Protein AF-A0AAD1VSU6-F1 (afdb_monomer_lite)

Secondary structure (DSSP, 8-state):
---------------HHHHHHHHHHHHHHHHHHHHHHHHHHHTSTTS-HHHHHHHHHHHHH-TTHHHHHHHHHS--TT-TTHHHHHHHHHHHHHHTTTTS-HHHHHHHHHHHHHHHHTT--PPPTTS---HHHHHHHHTT-

Foldseek 3Di:
DDDPPDPDDPPPPDPPVRVVVVVVVVVLVVVLLVVLVVLLVQLAPVHDLVSNLVVLVVLVVDPCSLVSLLSSLADDVPSPRLASSLLSLLCCCAVVVVVDDPSSNVSSVVSNVSSVVNVDDHDPSPDDDDVVSVVVSVVVD

pLDDT: mean 74.89, std 15.35, range [34.88, 93.94]

Structure (mmCIF, N/CA/C/O backbone):
data_AF-A0AAD1VSU6-F1
#
_entry.id   AF-A0AAD1VSU6-F1
#
loop_
_atom_site.group_PDB
_atom_site.id
_atom_site.type_symbol
_atom_site.label_atom_id
_atom_site.label_alt_id
_atom_site.label_comp_id
_atom_site.label_asym_id
_atom_site.label_entity_id
_atom_site.label_seq_id
_atom_site.pdbx_PDB_ins_code
_atom_site.Cartn_x
_atom_site.Cartn_y
_atom_site.Cartn_z
_atom_site.occupancy
_atom_site.B_iso_or_equiv
_atom_site.auth_seq_id
_atom_site.auth_comp_id
_atom_site.auth_asym_id
_atom_site.auth_atom_id
_atom_site.pdbx_PDB_model_num
ATOM 1 N N . MET A 1 1 ? 44.019 -20.562 -53.074 1.00 38.12 1 MET A N 1
ATOM 2 C CA . MET A 1 1 ? 43.833 -20.068 -51.693 1.00 38.12 1 MET A CA 1
ATOM 3 C C . MET A 1 1 ? 42.524 -19.300 -51.657 1.00 38.12 1 MET A C 1
ATOM 5 O O . MET A 1 1 ? 42.404 -18.309 -52.361 1.00 38.12 1 MET A O 1
ATOM 9 N N . GLN A 1 2 ? 41.512 -19.824 -50.965 1.00 35.81 2 GLN A N 1
ATOM 10 C CA . GLN A 1 2 ? 40.202 -19.182 -50.842 1.00 35.81 2 GLN A CA 1
ATOM 11 C C . GLN A 1 2 ? 40.235 -18.257 -49.621 1.00 35.81 2 GLN A C 1
ATOM 13 O O . GLN A 1 2 ? 40.481 -18.720 -48.510 1.00 35.81 2 GLN A O 1
ATOM 18 N N . HIS A 1 3 ? 40.022 -16.958 -49.828 1.00 34.88 3 HIS A N 1
ATOM 19 C CA . HIS A 1 3 ? 39.810 -16.011 -48.737 1.00 34.88 3 HIS A CA 1
ATOM 20 C C . HIS A 1 3 ? 38.392 -16.200 -48.194 1.00 34.88 3 HIS A C 1
ATOM 22 O O . HIS A 1 3 ? 37.411 -15.857 -48.852 1.00 34.88 3 HIS A O 1
ATOM 28 N N . ILE A 1 4 ? 38.289 -16.754 -46.988 1.00 47.75 4 ILE A N 1
ATOM 29 C CA . ILE A 1 4 ? 37.055 -16.738 -46.205 1.00 47.75 4 ILE A CA 1
ATOM 30 C C . ILE A 1 4 ? 36.901 -15.310 -45.682 1.00 47.75 4 ILE A C 1
ATOM 32 O O . ILE A 1 4 ? 37.619 -14.890 -44.778 1.00 47.75 4 ILE A O 1
ATOM 36 N N . ASN A 1 5 ? 36.002 -14.545 -46.296 1.00 41.56 5 ASN A N 1
ATOM 37 C CA . ASN A 1 5 ? 35.629 -13.225 -45.808 1.00 41.56 5 ASN A CA 1
ATOM 38 C C . ASN A 1 5 ? 34.572 -13.422 -44.714 1.00 41.56 5 ASN A C 1
ATOM 40 O O . ASN A 1 5 ? 33.408 -13.720 -44.999 1.00 41.56 5 ASN A O 1
ATOM 44 N N . THR A 1 6 ? 35.001 -13.350 -43.457 1.00 42.50 6 THR A N 1
ATOM 45 C CA . THR A 1 6 ? 34.137 -13.463 -42.282 1.00 42.50 6 THR A CA 1
ATOM 46 C C . THR A 1 6 ? 33.156 -12.295 -42.297 1.00 42.50 6 THR A C 1
ATOM 48 O O . THR A 1 6 ? 33.541 -11.145 -42.110 1.00 42.50 6 THR A O 1
ATOM 51 N N . ARG A 1 7 ? 31.876 -12.581 -42.557 1.00 48.00 7 ARG A N 1
ATOM 52 C CA . ARG A 1 7 ? 30.789 -11.613 -42.386 1.00 48.00 7 ARG A CA 1
ATOM 53 C C . ARG A 1 7 ? 30.744 -11.216 -40.914 1.00 48.00 7 ARG A C 1
ATOM 55 O O . ARG A 1 7 ? 30.286 -11.997 -40.083 1.00 48.00 7 ARG A O 1
ATOM 62 N N . GLU A 1 8 ? 31.226 -10.017 -40.606 1.00 44.69 8 GLU A N 1
ATOM 63 C CA . GLU A 1 8 ? 30.983 -9.353 -39.331 1.00 44.69 8 GLU A CA 1
ATOM 64 C C . GLU A 1 8 ? 29.471 -9.252 -39.129 1.00 44.69 8 GLU A C 1
ATOM 66 O O . GLU A 1 8 ? 28.766 -8.481 -39.787 1.00 44.69 8 GLU A O 1
ATOM 71 N N . GLY A 1 9 ? 28.957 -10.100 -38.237 1.00 47.84 9 GLY A N 1
ATOM 72 C CA . GLY A 1 9 ? 27.605 -9.979 -37.732 1.00 47.84 9 GLY A CA 1
ATOM 73 C C . GLY A 1 9 ? 27.457 -8.589 -37.135 1.00 47.84 9 GLY A C 1
ATOM 74 O O . GLY A 1 9 ? 28.151 -8.231 -36.188 1.00 47.84 9 GLY A O 1
ATOM 75 N N . THR A 1 10 ? 26.570 -7.795 -37.723 1.00 47.53 10 THR A N 1
ATOM 76 C CA . THR A 1 10 ? 26.253 -6.437 -37.298 1.00 47.53 10 THR A CA 1
ATOM 77 C C . THR A 1 10 ? 25.601 -6.488 -35.915 1.00 47.53 10 THR A C 1
ATOM 79 O O . THR A 1 10 ? 24.378 -6.469 -35.779 1.00 47.53 10 THR A O 1
ATOM 82 N N . SER A 1 11 ? 26.405 -6.577 -34.854 1.00 55.81 11 SER A N 1
ATOM 83 C CA . SER A 1 11 ? 25.924 -6.335 -33.502 1.00 55.81 11 SER A CA 1
ATOM 84 C C . SER A 1 11 ? 25.585 -4.852 -33.427 1.00 55.81 11 SER A C 1
ATOM 86 O O . SER A 1 11 ? 26.479 -4.007 -33.375 1.00 55.81 11 SER A O 1
ATOM 88 N N . ARG A 1 12 ? 24.290 -4.524 -33.468 1.00 56.06 12 ARG A N 1
ATOM 89 C CA . ARG A 1 12 ? 23.771 -3.201 -33.108 1.00 56.06 12 ARG A CA 1
ATOM 90 C C . ARG A 1 12 ? 24.171 -2.922 -31.657 1.00 56.06 12 ARG A C 1
ATOM 92 O O . ARG A 1 12 ? 23.421 -3.221 -30.732 1.00 56.06 12 ARG A O 1
ATOM 99 N N . SER A 1 13 ? 25.376 -2.401 -31.454 1.00 58.56 13 SER A N 1
ATOM 100 C CA . SER A 1 13 ? 25.877 -1.970 -30.160 1.00 58.56 13 SER A CA 1
ATOM 101 C C . SER A 1 13 ? 25.088 -0.729 -29.758 1.00 58.56 13 SER A C 1
ATOM 103 O O . SER A 1 13 ? 25.329 0.392 -30.204 1.00 58.56 13 SER A O 1
ATOM 105 N N . SER A 1 14 ? 24.059 -0.939 -28.939 1.00 62.16 14 SER A N 1
ATOM 106 C CA . SER A 1 14 ? 23.417 0.152 -28.221 1.00 62.16 14 SER A CA 1
ATOM 107 C C . SER A 1 14 ? 24.507 0.909 -27.461 1.00 62.16 14 SER A C 1
ATOM 109 O O . SER A 1 14 ? 25.306 0.306 -26.747 1.00 62.16 14 SER A O 1
ATOM 111 N N . SER A 1 15 ? 24.592 2.228 -27.669 1.00 70.44 15 SER A N 1
ATOM 112 C CA . SER A 1 15 ? 25.640 3.041 -27.040 1.00 70.44 15 SER A CA 1
ATOM 113 C C . SER A 1 15 ? 25.676 2.798 -25.521 1.00 70.44 15 SER A C 1
ATOM 115 O O . SER A 1 15 ? 24.613 2.597 -24.924 1.00 70.44 15 SER A O 1
ATOM 117 N N . PRO A 1 16 ? 26.843 2.869 -24.854 1.00 73.81 16 PRO A N 1
ATOM 118 C CA . PRO A 1 16 ? 26.941 2.646 -23.408 1.00 73.81 16 PRO A CA 1
ATOM 119 C C . PRO A 1 16 ? 25.923 3.470 -22.605 1.00 73.81 16 PRO A C 1
ATOM 121 O O . PRO A 1 16 ? 25.314 2.981 -21.659 1.00 73.81 16 PRO A O 1
ATOM 124 N N . LYS A 1 17 ? 25.635 4.703 -23.048 1.00 77.19 17 LYS A N 1
ATOM 125 C CA . LYS A 1 17 ? 24.600 5.574 -22.464 1.00 77.19 17 LYS A CA 1
ATOM 126 C C . LYS A 1 17 ? 23.188 4.979 -22.550 1.00 77.19 17 LYS A C 1
ATOM 128 O O . LYS A 1 17 ? 22.398 5.154 -21.627 1.00 77.19 17 LYS A O 1
ATOM 133 N N . HIS A 1 18 ? 22.853 4.303 -23.648 1.00 78.38 18 HIS A N 1
ATOM 134 C CA . HIS A 1 18 ? 21.573 3.614 -23.807 1.00 78.38 18 HIS A CA 1
ATOM 135 C C . HIS A 1 18 ? 21.480 2.396 -22.881 1.00 78.38 18 HIS A C 1
ATOM 137 O O . HIS A 1 18 ? 20.451 2.209 -22.242 1.00 78.38 18 HIS A O 1
ATOM 143 N N . GLN A 1 19 ? 22.554 1.612 -22.750 1.00 83.31 19 GLN A N 1
ATOM 144 C CA . GLN A 1 19 ? 22.585 0.455 -21.847 1.00 83.31 19 GLN A CA 1
ATOM 145 C C . GLN A 1 19 ? 22.428 0.866 -20.377 1.00 83.31 19 GLN A C 1
ATOM 147 O O . GLN A 1 19 ? 21.596 0.299 -19.675 1.00 83.31 19 GLN A O 1
ATOM 152 N N . TRP A 1 20 ? 23.129 1.916 -19.932 1.00 89.00 20 TRP A N 1
ATOM 153 C CA . TRP A 1 20 ? 22.965 2.468 -18.580 1.00 89.00 20 TRP A CA 1
ATOM 154 C C . TRP A 1 20 ? 21.546 2.964 -18.309 1.00 89.00 20 TRP A C 1
ATOM 156 O O . TRP A 1 20 ? 21.003 2.718 -17.233 1.00 89.00 20 TRP A O 1
ATOM 166 N N . LYS A 1 21 ? 20.915 3.618 -19.294 1.00 87.44 21 LYS A N 1
ATOM 167 C CA . LYS A 1 21 ? 19.498 3.982 -19.193 1.00 87.44 21 LYS A CA 1
ATOM 168 C C . LYS A 1 21 ? 18.639 2.733 -19.016 1.00 87.44 21 LYS A C 1
ATOM 170 O O . LYS A 1 21 ? 17.851 2.699 -18.080 1.00 87.44 21 LYS A O 1
ATOM 175 N N . THR A 1 22 ? 18.801 1.713 -19.859 1.00 87.50 22 THR A N 1
ATOM 176 C CA . THR A 1 22 ? 18.041 0.456 -19.755 1.00 87.50 22 THR A CA 1
ATOM 177 C C . THR A 1 22 ? 18.187 -0.187 -18.376 1.00 87.50 22 THR A C 1
ATOM 179 O O . THR A 1 22 ? 17.172 -0.513 -17.770 1.00 87.50 22 THR A O 1
ATOM 182 N N . ILE A 1 23 ? 19.412 -0.285 -17.849 1.00 89.94 23 ILE A N 1
ATOM 183 C CA . ILE A 1 23 ? 19.684 -0.842 -16.515 1.00 89.94 23 ILE A CA 1
ATOM 184 C C . ILE A 1 23 ? 18.968 -0.032 -15.429 1.00 89.94 23 ILE A C 1
ATOM 186 O O . ILE A 1 23 ? 18.285 -0.598 -14.579 1.00 89.94 23 ILE A O 1
ATOM 190 N N . LEU A 1 24 ? 19.072 1.298 -15.468 1.00 87.31 24 LEU A N 1
ATOM 191 C CA . LEU A 1 24 ? 18.412 2.161 -14.489 1.00 87.31 24 LEU A CA 1
ATOM 192 C C . LEU A 1 24 ? 16.883 2.007 -14.532 1.00 87.31 24 LEU A C 1
ATOM 194 O O . LEU A 1 24 ? 16.240 1.933 -13.485 1.00 87.31 24 LEU A O 1
ATOM 198 N N . TRP A 1 25 ? 16.301 1.913 -15.732 1.00 84.94 25 TRP A N 1
ATOM 199 C CA . TRP A 1 25 ? 14.871 1.662 -15.913 1.00 84.94 25 TRP A CA 1
ATOM 200 C C . TRP A 1 25 ? 14.453 0.296 -15.357 1.00 84.94 25 TRP A C 1
ATOM 202 O O . TRP A 1 25 ? 13.469 0.237 -14.620 1.00 84.94 25 TRP A O 1
ATOM 212 N N . SER A 1 26 ? 15.208 -0.774 -15.630 1.00 84.06 26 SER A N 1
ATOM 213 C CA . SER A 1 26 ? 14.906 -2.115 -15.109 1.00 84.06 26 SER A CA 1
ATOM 214 C C . SER A 1 26 ? 15.072 -2.224 -13.593 1.00 84.06 26 SER A C 1
ATOM 216 O O . SER A 1 26 ? 14.270 -2.881 -12.928 1.00 84.06 26 SER A O 1
ATOM 218 N N . SER A 1 27 ? 16.071 -1.547 -13.020 1.00 85.62 27 SER A N 1
ATOM 219 C CA . SER A 1 27 ? 16.266 -1.502 -11.568 1.00 85.62 27 SER A CA 1
ATOM 220 C C . SER A 1 27 ? 15.122 -0.757 -10.889 1.00 85.62 27 SER A C 1
ATOM 222 O O . SER A 1 27 ? 14.606 -1.213 -9.869 1.00 85.62 27 SER A O 1
ATOM 224 N N . LYS A 1 28 ? 14.673 0.356 -11.485 1.00 83.69 28 LYS A N 1
ATOM 225 C CA . LYS A 1 28 ? 13.509 1.103 -11.002 1.00 83.69 28 LYS A CA 1
ATOM 226 C C . LYS A 1 28 ? 12.239 0.251 -11.043 1.00 83.69 28 LYS A C 1
ATOM 228 O O . LYS A 1 28 ? 11.463 0.291 -10.092 1.00 83.69 28 LYS A O 1
ATOM 233 N N . ASP A 1 29 ? 12.030 -0.518 -12.110 1.00 81.81 29 ASP A N 1
ATOM 234 C CA . ASP A 1 29 ? 10.864 -1.399 -12.231 1.00 81.81 29 ASP A CA 1
ATOM 235 C C . ASP A 1 29 ? 10.891 -2.527 -11.190 1.00 81.81 29 ASP A C 1
ATOM 237 O O . ASP A 1 29 ? 9.931 -2.708 -10.442 1.00 81.81 29 ASP A O 1
ATOM 241 N N . THR A 1 30 ? 12.038 -3.197 -11.039 1.00 84.94 30 THR A N 1
ATOM 242 C CA . THR A 1 30 ? 12.237 -4.232 -10.011 1.00 84.94 30 THR A CA 1
ATOM 243 C C . THR A 1 30 ? 11.965 -3.691 -8.609 1.00 84.94 30 THR A C 1
ATOM 245 O O . THR A 1 30 ? 11.238 -4.315 -7.837 1.00 84.94 30 THR A O 1
ATOM 248 N N . PHE A 1 31 ? 12.504 -2.514 -8.275 1.00 83.88 31 PHE A N 1
ATOM 249 C CA . PHE A 1 31 ? 12.276 -1.891 -6.973 1.00 83.88 31 PHE A CA 1
ATOM 250 C C . PHE A 1 31 ? 10.786 -1.637 -6.716 1.00 83.88 31 PHE A C 1
ATOM 252 O O . PHE A 1 31 ? 10.272 -2.004 -5.660 1.0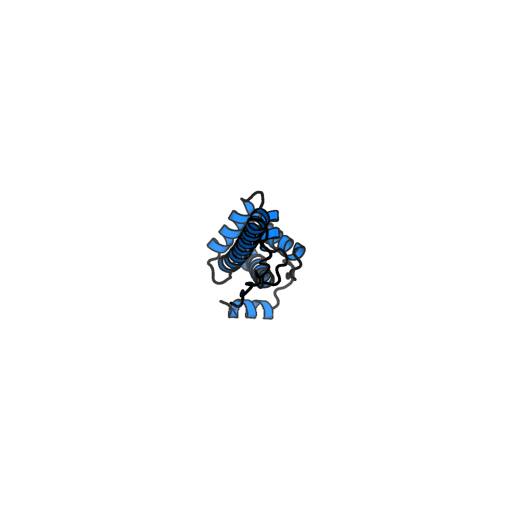0 83.88 31 PHE A O 1
ATOM 259 N N . ARG A 1 32 ? 10.072 -1.075 -7.701 1.00 79.94 32 ARG A N 1
ATOM 260 C CA . ARG A 1 32 ? 8.628 -0.802 -7.609 1.00 79.94 32 ARG A CA 1
ATOM 261 C C . ARG A 1 32 ? 7.822 -2.081 -7.380 1.00 79.94 32 ARG A C 1
ATOM 263 O O . ARG A 1 32 ? 6.972 -2.111 -6.492 1.00 79.94 32 ARG A O 1
ATOM 270 N N . VAL A 1 33 ? 8.122 -3.149 -8.122 1.00 81.06 33 VAL A N 1
ATOM 271 C CA . VAL A 1 33 ? 7.456 -4.454 -7.969 1.00 81.06 33 VAL A CA 1
ATOM 272 C C . VAL A 1 33 ? 7.704 -5.041 -6.580 1.00 81.06 33 VAL A C 1
ATOM 274 O O . VAL A 1 33 ? 6.764 -5.484 -5.917 1.00 81.06 33 VAL A O 1
ATOM 277 N N . GLN A 1 34 ? 8.952 -5.024 -6.111 1.00 85.44 34 GLN A N 1
ATOM 278 C CA . GLN A 1 34 ? 9.308 -5.595 -4.813 1.00 85.44 34 GLN A CA 1
ATOM 279 C C . GLN A 1 34 ? 8.710 -4.799 -3.648 1.00 85.44 34 GLN A C 1
ATOM 281 O O . GLN A 1 34 ? 8.212 -5.402 -2.698 1.00 85.44 34 GLN A O 1
ATOM 286 N N . LEU A 1 35 ? 8.669 -3.469 -3.747 1.00 83.69 35 LEU A N 1
ATOM 287 C CA . LEU A 1 35 ? 8.008 -2.619 -2.760 1.00 83.69 35 LEU A CA 1
ATOM 288 C C . LEU A 1 35 ? 6.489 -2.856 -2.736 1.00 83.69 35 LEU A C 1
ATOM 290 O O . LEU A 1 35 ? 5.907 -3.001 -1.664 1.00 83.69 35 LEU A O 1
ATOM 294 N N . GLY A 1 36 ? 5.848 -3.001 -3.901 1.00 82.62 36 GLY A N 1
ATOM 295 C CA . GLY A 1 36 ? 4.433 -3.376 -3.983 1.00 82.62 36 GLY A CA 1
ATOM 296 C C . GLY A 1 36 ? 4.134 -4.723 -3.311 1.00 82.62 36 GLY A C 1
ATOM 297 O O . GLY A 1 36 ? 3.179 -4.833 -2.541 1.00 82.62 36 GLY A O 1
ATOM 298 N N . ARG A 1 37 ? 4.976 -5.740 -3.542 1.00 85.50 37 ARG A N 1
ATOM 299 C CA . ARG A 1 37 ? 4.866 -7.058 -2.883 1.00 85.50 37 ARG A CA 1
ATOM 300 C C . ARG A 1 37 ? 5.030 -6.962 -1.370 1.00 85.50 37 ARG A C 1
ATOM 302 O O . ARG A 1 37 ? 4.271 -7.598 -0.640 1.00 85.50 37 ARG A O 1
ATOM 309 N N . LEU A 1 38 ? 5.986 -6.157 -0.912 1.00 87.31 38 LEU A N 1
ATOM 310 C CA . LEU A 1 38 ? 6.221 -5.922 0.507 1.00 87.31 38 LEU A CA 1
ATOM 311 C C . LEU A 1 38 ? 5.004 -5.267 1.171 1.00 87.31 38 LEU A C 1
ATOM 313 O O . LEU A 1 38 ? 4.541 -5.755 2.194 1.00 87.31 38 LEU A O 1
ATOM 317 N N . LEU A 1 39 ? 4.428 -4.229 0.558 1.00 87.12 39 LEU A N 1
ATOM 318 C CA . LEU A 1 39 ? 3.233 -3.556 1.082 1.00 87.12 39 LEU A CA 1
ATOM 319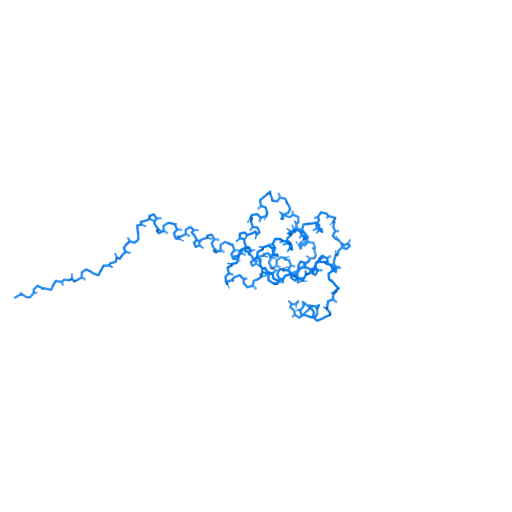 C C . LEU A 1 39 ? 2.046 -4.515 1.226 1.00 87.12 39 LEU A C 1
ATOM 321 O O . LEU A 1 39 ? 1.342 -4.481 2.230 1.00 87.12 39 LEU A O 1
ATOM 325 N N . VAL A 1 40 ? 1.848 -5.409 0.256 1.00 87.69 40 VAL A N 1
ATOM 326 C CA . VAL A 1 40 ? 0.791 -6.432 0.321 1.00 87.69 40 VAL A CA 1
ATOM 327 C C . VAL A 1 40 ? 1.044 -7.432 1.441 1.00 87.69 40 VAL A C 1
ATOM 329 O O . VAL A 1 40 ? 0.100 -7.827 2.119 1.00 87.69 40 VAL A O 1
ATOM 332 N N . HIS A 1 41 ? 2.298 -7.833 1.648 1.00 90.12 41 HIS A N 1
ATOM 333 C CA . HIS A 1 41 ? 2.659 -8.730 2.739 1.00 90.12 41 HIS A CA 1
ATOM 334 C C . HIS A 1 41 ? 2.436 -8.080 4.108 1.00 90.12 41 HIS A C 1
ATOM 336 O O . HIS A 1 41 ? 1.811 -8.699 4.964 1.00 90.12 41 HIS A O 1
ATOM 342 N N . LEU A 1 42 ? 2.903 -6.842 4.293 1.00 90.81 42 LEU A N 1
ATOM 343 C CA . LEU A 1 42 ? 2.844 -6.131 5.572 1.00 90.81 42 LEU A CA 1
ATOM 344 C C . LEU A 1 42 ? 1.424 -5.694 5.956 1.00 90.81 42 LEU A C 1
ATOM 346 O O . LEU A 1 42 ? 1.106 -5.610 7.135 1.00 90.81 42 LEU A O 1
ATOM 350 N N . LEU A 1 43 ? 0.557 -5.420 4.977 1.00 90.69 43 LEU A N 1
ATOM 351 C CA . LEU A 1 43 ? -0.839 -5.041 5.228 1.00 90.69 43 LEU A CA 1
ATOM 352 C C . LEU A 1 43 ? -1.803 -6.234 5.240 1.00 90.69 43 LEU A C 1
ATOM 354 O O . LEU A 1 43 ? -2.998 -6.032 5.469 1.00 90.69 43 LEU A O 1
ATOM 358 N N . SER A 1 44 ? -1.306 -7.453 5.008 1.00 91.38 44 SER A N 1
ATOM 359 C CA . SER A 1 44 ? -2.113 -8.675 4.993 1.00 91.38 44 SER A CA 1
ATOM 360 C C . SER A 1 44 ? -2.831 -8.910 6.331 1.00 91.38 44 SER A C 1
ATOM 362 O O . SER A 1 44 ? -2.225 -8.701 7.379 1.00 91.38 44 SER A O 1
ATOM 364 N N . PRO A 1 45 ? -4.071 -9.432 6.334 1.00 89.50 45 PRO A N 1
ATOM 365 C CA . PRO A 1 45 ? -4.780 -9.861 7.548 1.00 89.50 45 PRO A CA 1
ATOM 366 C C . PRO A 1 45 ? -4.122 -11.019 8.317 1.00 89.50 45 PRO A C 1
ATOM 368 O O . PRO A 1 45 ? -4.566 -11.351 9.421 1.00 89.50 45 PRO A O 1
ATOM 371 N N . SER A 1 46 ? -3.100 -11.654 7.733 1.00 90.06 46 SER A N 1
ATOM 372 C CA . SER A 1 46 ? -2.227 -12.616 8.420 1.00 90.06 46 SER A CA 1
ATOM 373 C C . SER A 1 46 ? -1.190 -11.931 9.321 1.00 90.06 46 SER A C 1
ATOM 375 O O . SER A 1 46 ? -0.609 -12.600 10.169 1.00 90.06 46 SER A O 1
ATOM 377 N N . GLN A 1 47 ? -0.950 -10.624 9.149 1.00 93.31 47 GLN A N 1
ATOM 378 C CA . GLN A 1 47 ? -0.052 -9.852 10.009 1.00 93.31 47 GLN A CA 1
ATOM 379 C C . GLN A 1 47 ? -0.776 -9.333 11.257 1.00 93.31 47 GLN A C 1
ATOM 381 O O . GLN A 1 47 ? -1.973 -9.023 11.189 1.00 93.31 47 GLN A O 1
ATOM 386 N N . PRO A 1 48 ? -0.064 -9.161 12.384 1.00 93.50 48 PRO A N 1
ATOM 387 C CA . PRO A 1 48 ? -0.601 -8.493 13.564 1.00 93.50 48 PRO A CA 1
ATOM 388 C C . PRO A 1 48 ? -1.080 -7.072 13.248 1.00 93.50 48 PRO A C 1
ATOM 390 O O . PRO A 1 48 ? -0.433 -6.339 12.497 1.00 93.50 48 PRO A O 1
ATOM 393 N N . LEU A 1 49 ? -2.185 -6.646 13.868 1.00 91.75 49 LEU A N 1
ATOM 394 C CA . LEU A 1 49 ? -2.752 -5.309 13.653 1.00 91.75 49 LEU A CA 1
ATOM 395 C C . LEU A 1 49 ? -1.720 -4.196 13.900 1.00 91.75 49 LEU A C 1
ATOM 397 O O . LEU A 1 49 ? -1.601 -3.284 13.088 1.00 91.75 49 LEU A O 1
ATOM 401 N N . GLU A 1 50 ? -0.917 -4.314 14.956 1.00 92.25 50 GLU A N 1
ATOM 402 C CA . GLU A 1 50 ? 0.133 -3.346 15.298 1.00 92.25 50 GLU A CA 1
ATOM 403 C C . GLU A 1 50 ? 1.204 -3.192 14.206 1.00 92.25 50 GLU A C 1
ATOM 405 O O . GLU A 1 50 ? 1.730 -2.100 13.995 1.00 92.25 50 GLU A O 1
ATOM 410 N N . GLU A 1 51 ? 1.516 -4.252 13.459 1.00 92.25 51 GLU A N 1
ATOM 411 C CA . GLU A 1 51 ? 2.436 -4.156 12.321 1.00 92.25 51 GLU A CA 1
ATOM 412 C C . GLU A 1 51 ? 1.774 -3.448 11.139 1.00 92.25 51 GLU A C 1
ATOM 414 O O . GLU A 1 51 ? 2.364 -2.545 10.544 1.00 92.25 51 GLU A O 1
ATOM 419 N N . ARG A 1 52 ? 0.512 -3.786 10.851 1.00 93.94 52 ARG A N 1
ATOM 420 C CA . ARG A 1 52 ? -0.281 -3.154 9.783 1.00 93.94 52 ARG A CA 1
ATOM 421 C C . ARG A 1 52 ? -0.447 -1.648 10.030 1.00 93.94 52 ARG A C 1
ATOM 423 O O . ARG A 1 52 ? -0.384 -0.857 9.091 1.00 93.94 52 ARG A O 1
ATOM 430 N N . ARG A 1 53 ? -0.599 -1.249 11.293 1.00 92.44 53 ARG A N 1
ATOM 431 C CA . ARG A 1 53 ? -0.665 0.145 11.757 1.00 92.44 53 ARG A CA 1
ATOM 432 C C . ARG A 1 53 ? 0.631 0.911 11.528 1.00 92.44 53 ARG A C 1
ATOM 434 O O . ARG A 1 53 ? 0.606 1.974 10.910 1.00 92.44 53 ARG A O 1
ATOM 441 N N . LYS A 1 54 ? 1.772 0.329 11.910 1.00 90.19 54 LYS A N 1
ATOM 442 C CA . LYS A 1 54 ? 3.100 0.919 11.661 1.00 90.19 54 LYS A CA 1
ATOM 443 C C . LYS A 1 54 ? 3.350 1.181 10.180 1.00 90.19 54 LYS A C 1
ATOM 445 O O . LYS A 1 54 ? 3.976 2.175 9.834 1.00 90.19 54 LYS A O 1
ATOM 450 N N . VAL A 1 55 ? 2.837 0.336 9.282 1.00 89.81 55 VAL A N 1
ATOM 451 C CA . VAL A 1 55 ? 2.926 0.599 7.835 1.00 89.81 55 VAL A CA 1
ATOM 452 C C . VAL A 1 55 ? 2.192 1.884 7.463 1.00 89.81 55 VAL A C 1
ATOM 454 O O . VAL A 1 55 ? 2.732 2.686 6.705 1.00 89.81 55 VAL A O 1
ATOM 457 N N . LEU A 1 56 ? 0.977 2.096 7.982 1.00 87.50 56 LEU A N 1
ATOM 458 C CA . LEU A 1 56 ? 0.241 3.339 7.746 1.00 87.50 56 LEU A CA 1
ATOM 459 C C . LEU A 1 56 ? 1.017 4.531 8.307 1.00 87.50 56 LEU A C 1
ATOM 461 O O . LEU A 1 56 ? 1.195 5.515 7.599 1.00 87.50 56 LEU A O 1
ATOM 465 N N . GLU A 1 57 ? 1.545 4.418 9.522 1.00 85.38 57 GLU A N 1
ATOM 466 C CA . GLU A 1 57 ? 2.358 5.462 10.148 1.00 85.38 57 GLU A CA 1
ATOM 467 C C . GLU A 1 57 ? 3.588 5.835 9.299 1.00 85.38 57 GLU A C 1
ATOM 469 O O . GLU A 1 57 ? 3.791 7.009 8.985 1.00 85.38 57 GLU A O 1
ATOM 474 N N . LEU A 1 58 ? 4.361 4.844 8.843 1.00 83.31 58 LEU A N 1
ATOM 475 C CA . LEU A 1 58 ? 5.537 5.055 7.992 1.00 83.31 58 LEU A CA 1
ATOM 476 C C . LEU A 1 58 ? 5.172 5.727 6.663 1.00 83.31 58 LEU A C 1
ATOM 478 O O . LEU A 1 58 ? 5.875 6.622 6.200 1.00 83.31 58 LEU A O 1
ATOM 482 N N . VAL A 1 59 ? 4.048 5.337 6.056 1.00 76.81 59 VAL A N 1
ATOM 483 C CA . VAL A 1 59 ? 3.566 5.952 4.812 1.00 76.81 59 VAL A CA 1
ATOM 484 C C . VAL A 1 59 ? 3.159 7.417 5.030 1.00 76.81 59 VAL A C 1
ATOM 486 O O . VAL A 1 59 ? 3.350 8.217 4.122 1.00 76.81 59 VAL A O 1
ATOM 489 N N . VAL A 1 60 ? 2.647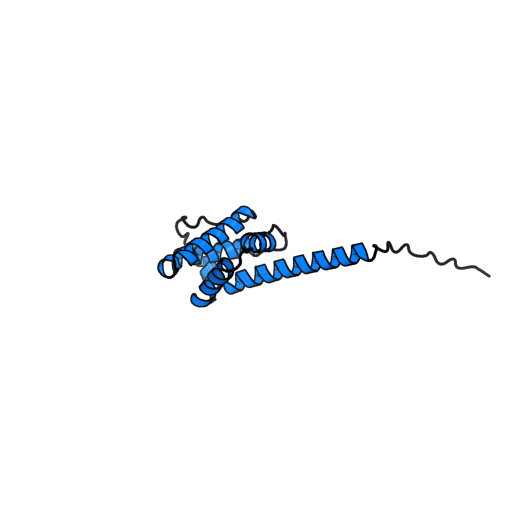 7.812 6.202 1.00 69.00 60 VAL A N 1
ATOM 490 C CA . VAL A 1 60 ? 2.365 9.233 6.516 1.00 69.00 60 VAL A CA 1
ATOM 491 C C . VAL A 1 60 ? 3.629 10.049 6.658 1.00 69.00 60 VAL A C 1
ATOM 493 O O . VAL A 1 60 ? 3.690 11.175 6.160 1.00 69.00 60 VAL A O 1
ATOM 496 N N . GLN A 1 61 ? 4.594 9.507 7.401 1.00 75.62 61 GLN A N 1
ATOM 497 C CA . GLN A 1 61 ? 5.810 10.229 7.753 1.00 75.62 61 GLN A CA 1
ATOM 498 C C . GLN A 1 61 ? 6.635 10.568 6.511 1.00 75.62 61 GLN A C 1
ATOM 500 O O . GLN A 1 61 ? 7.362 11.559 6.523 1.00 75.62 61 GLN A O 1
ATOM 505 N N . GLU A 1 62 ? 6.468 9.814 5.420 1.00 80.56 62 GLU A N 1
ATOM 506 C CA . GLU A 1 62 ? 7.156 10.092 4.170 1.00 80.56 62 GLU A CA 1
ATOM 507 C C . GLU A 1 62 ? 6.538 11.261 3.380 1.00 80.56 62 GLU A C 1
ATOM 509 O O . GLU A 1 62 ? 5.442 11.136 2.818 1.00 80.56 62 GLU A O 1
ATOM 514 N N . PRO A 1 63 ? 7.254 12.393 3.205 1.00 73.94 63 PRO A N 1
ATOM 515 C CA . PRO A 1 63 ? 6.720 13.573 2.516 1.00 73.94 63 PRO A CA 1
ATOM 516 C C . PRO A 1 63 ? 6.338 13.304 1.055 1.00 73.94 63 PRO A C 1
ATOM 518 O O . PRO A 1 63 ? 5.489 13.989 0.488 1.00 73.94 63 PRO A O 1
ATOM 521 N N . LYS A 1 64 ? 6.965 12.294 0.438 1.00 77.06 64 LYS A N 1
ATOM 522 C CA . LYS A 1 64 ? 6.758 11.897 -0.963 1.00 77.06 64 LYS A CA 1
ATOM 523 C C . LYS A 1 64 ? 5.888 10.652 -1.121 1.00 77.06 64 LYS A C 1
ATOM 525 O O . LYS A 1 64 ? 5.857 10.065 -2.203 1.00 77.06 64 LYS A O 1
ATOM 530 N N . HIS A 1 65 ? 5.166 10.235 -0.081 1.00 75.62 65 HIS A N 1
ATOM 531 C CA . HIS A 1 65 ? 4.387 8.997 -0.104 1.00 75.62 65 HIS A CA 1
ATOM 532 C C . HIS A 1 65 ? 3.423 8.910 -1.289 1.00 75.62 65 HIS A C 1
ATOM 534 O O . HIS A 1 65 ? 3.296 7.849 -1.883 1.00 75.62 65 HIS A O 1
ATOM 540 N N . GLN A 1 66 ? 2.788 10.008 -1.711 1.00 72.06 66 GLN A N 1
ATOM 541 C CA . GLN A 1 66 ? 1.877 9.983 -2.861 1.00 72.06 66 GLN A CA 1
ATOM 542 C C . GLN A 1 66 ? 2.584 9.662 -4.181 1.00 72.06 66 GLN A C 1
ATOM 544 O O . GLN A 1 66 ? 2.013 8.979 -5.030 1.00 72.06 66 GLN A O 1
ATOM 549 N N . GLU A 1 67 ? 3.808 10.155 -4.370 1.00 74.88 67 GLU A N 1
ATOM 550 C CA . GLU A 1 67 ? 4.624 9.850 -5.546 1.00 74.88 67 GLU A CA 1
ATOM 551 C C . GLU A 1 67 ? 5.137 8.416 -5.480 1.00 74.88 67 GLU A C 1
ATOM 553 O O . GLU A 1 67 ? 5.008 7.689 -6.460 1.00 74.88 67 GLU A O 1
ATOM 558 N N . ILE A 1 68 ? 5.623 7.981 -4.312 1.00 75.00 68 ILE A N 1
ATOM 559 C CA . ILE A 1 68 ? 6.099 6.611 -4.081 1.00 75.00 68 ILE A CA 1
ATOM 560 C C . ILE A 1 68 ? 4.966 5.615 -4.323 1.00 75.00 68 ILE A C 1
ATOM 562 O O . ILE A 1 68 ? 5.130 4.677 -5.098 1.00 75.00 68 ILE A O 1
ATOM 566 N N . LEU A 1 69 ? 3.795 5.839 -3.724 1.00 74.00 69 LEU A N 1
ATOM 567 C CA . LEU A 1 69 ? 2.612 5.008 -3.917 1.00 74.00 69 LEU A CA 1
ATOM 568 C C . LEU A 1 69 ? 2.180 5.016 -5.378 1.00 74.00 69 LEU A C 1
ATOM 570 O O . LEU A 1 69 ? 1.953 3.952 -5.935 1.00 74.00 69 LEU A O 1
ATOM 574 N N . ARG A 1 70 ? 2.128 6.176 -6.038 1.00 74.06 70 ARG A N 1
ATOM 575 C CA . ARG A 1 70 ? 1.793 6.245 -7.465 1.00 74.06 70 ARG A CA 1
ATOM 576 C C . ARG A 1 70 ? 2.794 5.495 -8.330 1.00 74.06 70 ARG A C 1
ATOM 578 O O . ARG A 1 70 ? 2.368 4.872 -9.287 1.00 74.06 70 ARG A O 1
ATOM 585 N N . ASP A 1 71 ? 4.081 5.547 -8.015 1.00 72.12 71 ASP A N 1
ATOM 586 C CA . ASP A 1 71 ? 5.137 4.858 -8.754 1.00 72.12 71 ASP A CA 1
ATOM 587 C C . ASP A 1 71 ? 5.143 3.346 -8.504 1.00 72.12 71 ASP A C 1
ATOM 589 O O . ASP A 1 71 ? 5.424 2.580 -9.425 1.00 72.12 71 ASP A O 1
ATOM 593 N N . CYS A 1 72 ? 4.818 2.913 -7.284 1.00 67.62 72 CYS A N 1
ATOM 594 C CA . CYS A 1 72 ? 4.702 1.501 -6.912 1.00 67.62 72 CYS A CA 1
ATOM 595 C C . CYS A 1 72 ? 3.419 0.869 -7.441 1.00 67.62 72 CYS A C 1
ATOM 597 O O . CYS A 1 72 ? 3.406 -0.309 -7.773 1.00 67.62 72 CYS A O 1
ATOM 599 N N . LEU A 1 73 ? 2.344 1.655 -7.487 1.00 68.81 73 LEU A N 1
ATOM 600 C CA . LEU A 1 73 ? 1.007 1.248 -7.903 1.00 68.81 73 LEU A CA 1
ATOM 601 C C . LEU A 1 73 ? 0.713 1.625 -9.356 1.00 68.81 73 LEU A C 1
ATOM 603 O O . LEU A 1 73 ? -0.370 1.325 -9.847 1.00 68.81 73 LEU A O 1
ATOM 607 N N . HIS A 1 74 ? 1.632 2.292 -10.057 1.00 63.62 74 HIS A N 1
ATOM 608 C CA . HIS A 1 74 ? 1.416 2.640 -11.456 1.00 63.62 74 HIS A CA 1
ATOM 609 C C . HIS A 1 74 ? 1.144 1.366 -12.246 1.00 63.62 74 HIS A C 1
ATOM 611 O O . HIS A 1 74 ? 1.765 0.338 -11.976 1.00 63.62 74 HIS A O 1
ATOM 617 N N . PHE A 1 75 ? 0.222 1.449 -13.206 1.00 52.28 75 PHE A N 1
ATOM 618 C CA . PHE A 1 75 ? -0.249 0.340 -14.028 1.00 52.28 75 PHE A CA 1
ATOM 619 C C . PHE A 1 75 ? 0.921 -0.365 -14.735 1.00 52.28 75 PHE A C 1
ATOM 621 O O . PHE A 1 75 ? 1.301 -0.032 -15.854 1.00 52.28 75 PHE A O 1
ATOM 628 N N . ASN A 1 76 ? 1.521 -1.334 -14.050 1.00 55.44 76 ASN A N 1
ATOM 629 C CA . ASN A 1 76 ? 2.419 -2.317 -14.616 1.00 55.44 76 ASN A CA 1
ATOM 630 C C . ASN A 1 76 ? 1.569 -3.592 -14.777 1.00 55.44 76 ASN A C 1
ATOM 632 O O . ASN A 1 76 ? 0.996 -4.056 -13.788 1.00 55.44 76 ASN A O 1
ATOM 636 N N . PRO A 1 77 ? 1.452 -4.168 -15.986 1.00 54.16 77 PRO A N 1
ATOM 637 C CA . PRO A 1 77 ? 0.750 -5.436 -16.216 1.00 54.16 77 PRO A CA 1
ATOM 638 C C . PRO A 1 77 ? 1.227 -6.585 -15.307 1.00 54.16 77 PRO A C 1
ATOM 640 O O . PRO A 1 77 ? 0.497 -7.552 -15.097 1.00 54.16 77 PRO A O 1
ATOM 643 N N . HIS A 1 78 ? 2.434 -6.476 -14.740 1.00 52.44 78 HIS A N 1
ATOM 644 C CA . HIS A 1 78 ? 3.013 -7.422 -13.785 1.00 52.44 78 HIS A CA 1
ATOM 645 C C . HIS A 1 78 ? 2.642 -7.142 -12.319 1.00 52.44 78 HIS A C 1
ATOM 647 O O . HIS A 1 78 ? 2.884 -7.985 -11.454 1.00 52.44 78 HIS A O 1
ATOM 653 N N . LEU A 1 79 ? 2.025 -5.997 -12.010 1.00 56.06 79 LEU A N 1
ATOM 654 C CA . LEU A 1 79 ? 1.613 -5.637 -10.655 1.00 56.06 79 LEU A CA 1
ATOM 655 C C . LEU A 1 79 ? 0.252 -6.263 -10.317 1.00 56.06 79 LEU A C 1
ATOM 657 O O . LEU A 1 79 ? -0.763 -5.588 -10.152 1.00 56.06 79 LEU A O 1
ATOM 661 N N . GLN A 1 80 ? 0.234 -7.585 -10.158 1.00 65.75 80 GLN A N 1
ATOM 662 C CA . GLN A 1 80 ? -0.962 -8.368 -9.810 1.00 65.75 80 GLN A CA 1
ATOM 663 C C . GLN A 1 80 ? -1.525 -8.075 -8.401 1.00 65.75 80 GLN A C 1
ATOM 665 O O . GLN A 1 80 ? -2.439 -8.751 -7.930 1.00 65.75 80 GLN A O 1
ATOM 670 N N . HIS A 1 81 ? -0.969 -7.095 -7.685 1.00 71.56 81 HIS A N 1
ATOM 671 C CA . HIS A 1 81 ? -1.179 -6.928 -6.250 1.00 71.56 81 HIS A CA 1
ATOM 672 C C . HIS A 1 81 ? -2.035 -5.717 -5.859 1.00 71.56 81 HIS A C 1
ATOM 674 O O . HIS A 1 81 ? -2.511 -5.670 -4.726 1.00 71.56 81 HIS A O 1
ATOM 680 N N . GLY A 1 82 ? -2.299 -4.782 -6.781 1.00 74.06 82 GLY A N 1
ATOM 681 C CA . GLY A 1 82 ? -3.146 -3.610 -6.518 1.00 74.06 82 GLY A CA 1
ATOM 682 C C . GLY A 1 82 ? -4.551 -3.958 -5.997 1.00 74.06 82 GLY A C 1
ATOM 683 O O . GLY A 1 82 ? -4.968 -3.392 -4.985 1.00 74.06 82 GLY A O 1
ATOM 684 N N . PRO A 1 83 ? -5.266 -4.939 -6.590 1.00 78.25 83 PRO A N 1
ATOM 685 C CA . PRO A 1 83 ? -6.558 -5.385 -6.067 1.00 78.25 83 PRO A CA 1
ATOM 686 C C . PRO A 1 83 ? -6.474 -5.980 -4.652 1.00 78.25 83 PRO A C 1
ATOM 688 O O . PRO A 1 83 ? -7.288 -5.620 -3.808 1.00 78.25 83 PRO A O 1
ATOM 691 N N . LYS A 1 84 ? -5.472 -6.828 -4.357 1.00 84.38 84 LYS A N 1
ATOM 692 C CA . LYS A 1 84 ? -5.273 -7.402 -3.007 1.00 84.38 84 LYS A CA 1
ATOM 693 C C . LYS A 1 84 ? -5.020 -6.319 -1.965 1.00 84.38 84 LYS A C 1
ATOM 695 O O . LYS A 1 84 ? -5.642 -6.330 -0.910 1.00 84.38 84 LYS A O 1
ATOM 700 N N . LEU A 1 85 ? -4.153 -5.362 -2.285 1.00 85.19 85 LEU A N 1
ATOM 701 C CA . LEU A 1 85 ? -3.840 -4.259 -1.385 1.00 85.19 85 LEU A CA 1
ATOM 702 C C . LEU A 1 85 ? -5.080 -3.410 -1.074 1.00 85.19 85 LEU A C 1
ATOM 704 O O . LEU A 1 85 ? -5.320 -3.070 0.081 1.00 85.19 85 LEU A O 1
ATOM 708 N N . GLY A 1 86 ? -5.909 -3.132 -2.086 1.00 85.44 86 GLY A N 1
ATOM 709 C CA . GLY A 1 86 ? -7.186 -2.445 -1.889 1.00 85.44 86 GLY A CA 1
ATOM 710 C C . GLY A 1 86 ? -8.158 -3.213 -0.988 1.00 85.44 86 GLY A C 1
ATOM 711 O O . GLY A 1 86 ? -8.857 -2.594 -0.191 1.00 85.44 86 GLY A O 1
ATOM 712 N N . LEU A 1 87 ? -8.187 -4.548 -1.070 1.00 85.69 87 LEU A N 1
ATOM 713 C CA . LEU A 1 87 ? -9.008 -5.381 -0.183 1.00 85.69 87 LEU A CA 1
ATOM 714 C C . LEU A 1 87 ? -8.518 -5.342 1.263 1.00 85.69 87 LEU A C 1
ATOM 716 O O . LEU A 1 87 ? -9.329 -5.192 2.169 1.00 85.69 87 LEU A O 1
ATOM 720 N N . TYR A 1 88 ? -7.208 -5.432 1.481 1.00 89.69 88 TYR A N 1
ATOM 721 C CA . TYR A 1 88 ? -6.634 -5.410 2.828 1.00 89.69 88 TYR A CA 1
ATOM 722 C C . TYR A 1 88 ? -6.799 -4.049 3.501 1.00 89.69 88 TYR A C 1
ATOM 724 O O . TYR A 1 88 ? -7.083 -3.984 4.692 1.00 89.69 88 TYR A O 1
ATOM 732 N N . LEU A 1 89 ? -6.669 -2.962 2.738 1.00 88.88 89 LEU A N 1
ATOM 733 C CA . LEU A 1 8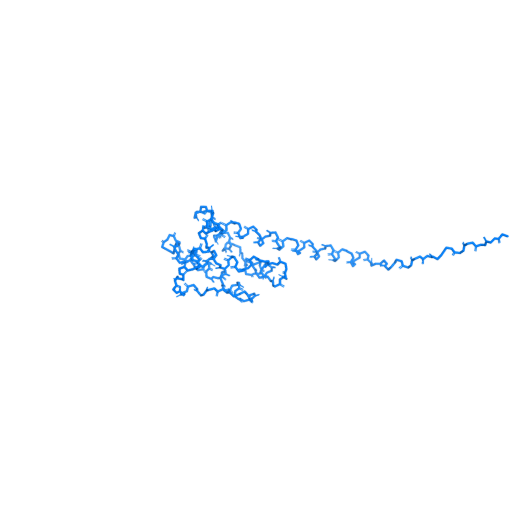9 ? -6.938 -1.613 3.232 1.00 88.88 89 LEU A CA 1
ATOM 734 C C . LEU A 1 89 ? -8.425 -1.400 3.522 1.00 88.88 89 LEU A C 1
ATOM 736 O O . LEU A 1 89 ? -8.759 -0.782 4.526 1.00 88.88 89 LEU A O 1
ATOM 740 N N . TYR A 1 90 ? -9.317 -1.914 2.670 1.00 88.31 90 TYR A N 1
ATOM 741 C CA . TYR A 1 90 ? -10.756 -1.883 2.932 1.00 88.31 90 TYR A CA 1
ATOM 742 C C . TYR A 1 90 ? -11.092 -2.620 4.233 1.00 88.31 90 TYR A C 1
ATOM 744 O O . TYR A 1 90 ? -11.774 -2.067 5.086 1.00 88.31 90 TYR A O 1
ATOM 752 N N . GLU A 1 91 ? -10.580 -3.839 4.392 1.00 90.38 91 GLU A N 1
ATOM 753 C CA . GLU A 1 91 ? -10.749 -4.665 5.587 1.00 90.38 91 GLU A CA 1
ATOM 754 C C . GLU A 1 91 ? -10.256 -3.931 6.840 1.00 90.38 91 GLU A C 1
ATOM 756 O O . GLU A 1 91 ? -11.020 -3.769 7.786 1.00 90.38 91 GLU A O 1
ATOM 761 N N . LEU A 1 92 ? -9.040 -3.382 6.800 1.00 89.94 92 LEU A N 1
ATOM 762 C CA . LEU A 1 92 ? -8.441 -2.641 7.909 1.00 89.94 92 LEU A CA 1
ATOM 763 C C . LEU A 1 92 ? -9.264 -1.401 8.296 1.00 89.94 92 LEU A C 1
ATOM 765 O O . LEU A 1 92 ? -9.502 -1.151 9.473 1.00 89.94 92 LEU A O 1
ATOM 769 N N . LEU A 1 93 ? -9.732 -0.633 7.308 1.00 89.81 93 LEU A N 1
ATOM 770 C CA . LEU A 1 93 ? -10.499 0.598 7.530 1.00 89.81 93 LEU A CA 1
ATOM 771 C C . LEU A 1 93 ? -11.950 0.364 7.962 1.00 89.81 93 LEU A C 1
ATOM 773 O O . LEU A 1 93 ? -12.591 1.310 8.420 1.00 89.81 93 LEU A O 1
ATOM 777 N N . HIS A 1 94 ? -12.471 -0.852 7.794 1.00 87.19 94 HIS A N 1
ATOM 778 C CA . HIS A 1 94 ? -13.829 -1.217 8.201 1.00 87.19 94 HIS A CA 1
ATOM 779 C C . HIS A 1 94 ? -13.851 -2.028 9.486 1.00 87.19 94 HIS A C 1
ATOM 781 O O . HIS A 1 94 ? -14.509 -1.626 10.440 1.00 87.19 94 HIS A O 1
ATOM 787 N N . ASN A 1 95 ? -13.131 -3.146 9.524 1.00 87.00 95 ASN A N 1
ATOM 788 C CA . ASN A 1 95 ? -13.198 -4.102 10.627 1.00 87.00 95 ASN A CA 1
ATOM 789 C C . ASN A 1 95 ? -12.427 -3.624 11.854 1.00 87.00 95 ASN A C 1
ATOM 791 O O . ASN A 1 95 ? -12.844 -3.889 12.973 1.00 87.00 95 ASN A O 1
ATOM 795 N N . HIS A 1 96 ? -11.327 -2.902 11.635 1.00 87.94 96 HIS A N 1
ATOM 796 C CA . HIS A 1 96 ? -10.447 -2.406 12.693 1.00 87.94 96 HIS A CA 1
ATOM 797 C C . HIS A 1 96 ? -10.568 -0.892 12.883 1.00 87.94 96 HIS A C 1
ATOM 799 O O . HIS A 1 96 ? -9.727 -0.265 13.520 1.00 87.94 96 HIS A O 1
ATOM 805 N N . LYS A 1 97 ? -11.616 -0.272 12.327 1.00 87.81 97 LYS A N 1
ATOM 806 C CA . LYS A 1 97 ? -11.778 1.186 12.309 1.00 87.81 97 LYS A CA 1
ATOM 807 C C . LYS A 1 97 ? -11.663 1.823 13.694 1.00 87.81 97 LYS A C 1
ATOM 809 O O . LYS A 1 97 ? -11.051 2.877 13.822 1.00 87.81 97 LYS A O 1
ATOM 814 N N . GLU A 1 98 ? -12.266 1.205 14.706 1.00 89.38 98 GLU A N 1
ATOM 815 C CA . GLU A 1 98 ? -12.285 1.718 16.083 1.00 89.38 98 GLU A CA 1
ATOM 816 C C . GLU A 1 98 ? -10.924 1.592 16.785 1.00 89.38 98 GLU A C 1
ATOM 818 O O . GLU A 1 98 ? -10.636 2.348 17.708 1.00 89.38 98 GLU A O 1
ATOM 823 N N . GLU A 1 99 ? -10.065 0.687 16.312 1.00 91.69 99 GLU A N 1
ATOM 824 C CA . GLU A 1 99 ? -8.709 0.462 16.827 1.00 91.69 99 GLU A CA 1
ATOM 825 C C . GLU A 1 99 ? -7.680 1.409 16.175 1.00 91.69 99 GLU A C 1
ATOM 827 O O . GLU A 1 99 ? -6.587 1.617 16.708 1.00 91.69 99 GLU A O 1
ATOM 832 N N . LEU A 1 100 ? -8.036 2.017 15.035 1.00 89.88 100 LEU A N 1
ATOM 833 C CA . LEU A 1 100 ? -7.215 2.987 14.313 1.00 89.88 100 LEU A CA 1
ATOM 834 C C . LEU A 1 100 ? -7.433 4.415 14.824 1.00 89.88 100 LEU A C 1
ATOM 836 O O . LEU A 1 100 ? -8.559 4.907 14.940 1.00 89.88 100 LEU A O 1
ATOM 840 N N . THR A 1 101 ? -6.335 5.142 14.998 1.00 90.69 101 THR A N 1
ATOM 841 C CA . THR A 1 101 ? -6.330 6.596 15.194 1.00 90.69 101 THR A CA 1
ATOM 842 C C . THR A 1 101 ? -6.920 7.330 13.986 1.00 90.69 101 THR A C 1
ATOM 844 O O . THR A 1 101 ? -7.001 6.807 12.869 1.00 90.69 101 THR A O 1
ATOM 847 N N . LYS A 1 102 ? -7.320 8.590 14.185 1.00 89.25 102 LYS A N 1
ATOM 848 C CA . LYS A 1 102 ? -7.874 9.423 13.104 1.00 89.25 102 LYS A CA 1
ATOM 849 C C . LYS A 1 102 ? -6.859 9.624 11.977 1.00 89.25 102 LYS A C 1
ATOM 851 O O . LYS A 1 102 ? -7.235 9.633 10.804 1.00 89.25 102 L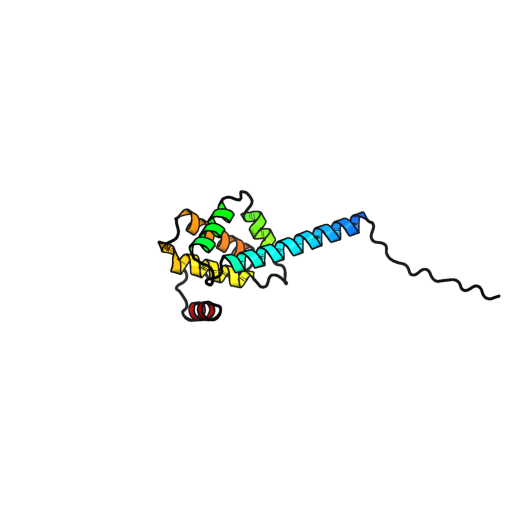YS A O 1
ATOM 856 N N . GLU A 1 103 ? -5.586 9.758 12.326 1.00 87.00 103 GLU A N 1
ATOM 857 C CA . GLU A 1 103 ? -4.465 9.873 11.401 1.00 87.00 103 GLU A CA 1
ATOM 858 C C . GLU A 1 103 ? -4.290 8.591 10.577 1.00 87.00 103 GLU A C 1
ATOM 860 O O . GLU A 1 103 ? -4.216 8.663 9.349 1.00 87.00 103 GLU A O 1
ATOM 865 N N . GLU A 1 104 ? -4.308 7.414 11.208 1.00 88.50 104 GLU A N 1
ATOM 866 C CA . GLU A 1 104 ? -4.224 6.123 10.509 1.00 88.50 104 GLU A CA 1
ATOM 867 C C . GLU A 1 104 ? -5.411 5.917 9.556 1.00 88.50 104 GLU A C 1
ATOM 869 O O . GLU A 1 104 ? -5.217 5.555 8.392 1.00 88.50 104 GLU A O 1
ATOM 874 N N . GLN A 1 105 ? -6.637 6.233 9.994 1.00 89.94 105 GLN A N 1
ATOM 875 C CA . GLN A 1 105 ? -7.835 6.156 9.146 1.00 89.94 105 GLN A CA 1
ATOM 876 C C . GLN A 1 105 ? -7.730 7.080 7.926 1.00 89.94 105 GLN A C 1
ATOM 878 O O . GLN A 1 105 ? -7.989 6.664 6.791 1.00 89.94 105 GLN A O 1
ATOM 883 N N . LYS A 1 106 ? -7.310 8.335 8.139 1.00 87.44 106 LYS A N 1
ATOM 884 C CA . LYS A 1 106 ? -7.076 9.305 7.060 1.00 87.44 106 LYS A CA 1
ATOM 885 C C . LYS A 1 106 ? -6.056 8.767 6.058 1.00 87.44 106 LYS A C 1
ATOM 887 O O . LYS A 1 106 ? -6.250 8.888 4.849 1.00 87.44 106 LYS A O 1
ATOM 892 N N . THR A 1 107 ? -5.004 8.135 6.554 1.00 85.81 107 THR A N 1
ATOM 893 C CA . THR A 1 107 ? -3.910 7.595 5.742 1.00 85.81 107 THR A CA 1
ATOM 894 C C . THR A 1 107 ? -4.344 6.413 4.907 1.00 85.81 107 THR A C 1
ATOM 896 O O . THR A 1 107 ? -4.116 6.410 3.698 1.00 85.81 107 THR A O 1
ATOM 899 N N . GLY A 1 108 ? -5.027 5.436 5.504 1.00 88.06 108 GLY A N 1
ATOM 900 C CA . GLY A 1 108 ? -5.593 4.332 4.737 1.00 88.06 108 GLY A CA 1
ATOM 901 C C . GLY A 1 108 ? -6.563 4.842 3.664 1.00 88.06 108 GLY A C 1
ATOM 902 O O . GLY A 1 108 ? -6.561 4.339 2.540 1.00 88.06 108 GLY A O 1
ATOM 903 N N . GLY A 1 109 ? -7.325 5.905 3.953 1.00 86.62 109 GLY A N 1
ATOM 904 C CA . GLY A 1 109 ? -8.169 6.595 2.973 1.00 86.62 109 GLY A CA 1
ATOM 905 C C . GLY A 1 109 ? -7.387 7.228 1.811 1.00 86.62 109 GLY A C 1
ATOM 906 O O . GLY A 1 109 ? -7.780 7.081 0.647 1.00 86.62 109 GLY A O 1
ATOM 907 N N . LEU A 1 110 ? -6.261 7.891 2.093 1.00 84.62 110 LEU A N 1
ATOM 908 C CA . LEU A 1 110 ? -5.348 8.417 1.069 1.00 84.62 110 LEU A CA 1
ATOM 909 C C . LEU A 1 110 ? -4.751 7.290 0.220 1.00 84.62 110 LEU A C 1
ATOM 911 O O . LEU A 1 110 ? -4.692 7.408 -1.003 1.00 84.62 110 LEU A O 1
ATOM 915 N N . PHE A 1 111 ? -4.389 6.173 0.846 1.00 84.44 111 PHE A N 1
ATOM 916 C CA . PHE A 1 111 ? -3.846 4.996 0.173 1.00 84.44 111 PHE A CA 1
ATOM 917 C C . PHE A 1 111 ? -4.880 4.371 -0.779 1.00 84.44 111 PHE A C 1
ATOM 919 O O . PHE A 1 111 ? -4.608 4.154 -1.961 1.00 84.44 111 PHE A O 1
ATOM 926 N N . MET A 1 112 ? -6.115 4.186 -0.309 1.00 84.88 112 MET A N 1
ATOM 927 C CA . MET A 1 112 ? -7.245 3.745 -1.133 1.00 84.88 112 MET A CA 1
ATOM 928 C C . MET A 1 112 ? -7.528 4.701 -2.297 1.00 84.88 112 MET A C 1
ATOM 930 O O . MET A 1 112 ? -7.868 4.265 -3.396 1.00 84.88 112 MET A O 1
ATOM 934 N N . SER A 1 113 ? -7.370 6.007 -2.081 1.00 83.19 113 SER A N 1
ATOM 935 C CA . SER A 1 113 ? -7.536 7.016 -3.132 1.00 83.19 113 SER A CA 1
ATOM 936 C C . SER A 1 113 ? -6.407 6.953 -4.163 1.00 83.19 113 SER A C 1
ATOM 938 O O . SER A 1 113 ? -6.676 7.036 -5.359 1.00 83.19 113 SER A O 1
ATOM 940 N N . ALA A 1 114 ? -5.162 6.730 -3.733 1.00 79.75 114 ALA A N 1
ATOM 941 C CA . ALA A 1 114 ? -4.021 6.536 -4.625 1.00 79.75 114 ALA A CA 1
ATOM 942 C C . ALA A 1 114 ? -4.192 5.288 -5.508 1.00 79.75 114 ALA A C 1
ATOM 944 O O . ALA A 1 114 ? -3.953 5.358 -6.713 1.00 79.75 114 ALA A O 1
ATOM 945 N N . LEU A 1 115 ? -4.685 4.179 -4.942 1.00 79.56 115 LEU A N 1
ATOM 946 C CA . LEU A 1 115 ? -5.011 2.964 -5.697 1.00 79.56 115 LEU A CA 1
ATOM 947 C C . LEU A 1 115 ? -6.097 3.208 -6.754 1.00 79.56 115 LEU A C 1
ATOM 949 O O . LEU A 1 115 ? -5.955 2.769 -7.896 1.00 79.56 115 LEU A O 1
ATOM 953 N N . LYS A 1 116 ? -7.155 3.948 -6.402 1.00 80.00 116 LYS A N 1
ATOM 954 C CA . LYS A 1 116 ? -8.210 4.330 -7.355 1.00 80.00 116 LYS A CA 1
ATOM 955 C C . LYS A 1 116 ? -7.669 5.203 -8.483 1.00 80.00 116 LYS A C 1
ATOM 957 O O . LYS A 1 116 ? -7.942 4.925 -9.646 1.00 80.00 116 LYS A O 1
ATOM 962 N N . SER A 1 117 ? -6.872 6.219 -8.152 1.00 75.88 117 SER A N 1
ATOM 963 C CA . SER A 1 117 ? -6.231 7.103 -9.135 1.00 75.88 117 SER A CA 1
ATOM 964 C C . SER A 1 117 ? -5.244 6.364 -10.044 1.00 75.88 117 SER A C 1
ATOM 966 O O . SER A 1 117 ? -5.019 6.791 -11.171 1.00 75.88 117 SER A O 1
ATOM 968 N N . ALA A 1 118 ? -4.682 5.243 -9.583 1.00 75.12 118 ALA A N 1
ATOM 969 C CA . ALA A 1 118 ? -3.848 4.352 -10.386 1.00 75.12 118 ALA A CA 1
ATOM 970 C C . ALA A 1 118 ? -4.650 3.388 -11.291 1.00 75.12 118 ALA A C 1
ATOM 972 O O . ALA A 1 118 ? -4.054 2.620 -12.044 1.00 75.12 118 ALA A O 1
ATOM 973 N N . GLY A 1 119 ? -5.988 3.427 -11.251 1.00 71.94 119 GLY A N 1
ATOM 974 C CA . GLY A 1 119 ? -6.867 2.619 -12.102 1.00 71.94 119 GLY A CA 1
ATOM 975 C C . GLY A 1 119 ? -7.291 1.275 -11.502 1.00 71.94 119 GLY A C 1
ATOM 976 O O . GLY A 1 119 ? -7.946 0.484 -12.186 1.00 71.94 119 GLY A O 1
ATOM 977 N N . PHE A 1 120 ? -6.968 0.992 -10.234 1.00 72.88 120 PHE A N 1
ATOM 978 C CA . PHE A 1 120 ? -7.439 -0.228 -9.578 1.00 72.88 120 PHE A CA 1
ATOM 979 C C . PHE A 1 120 ? -8.899 -0.099 -9.132 1.00 72.88 120 PHE A C 1
ATOM 981 O O . PHE A 1 120 ? -9.320 0.898 -8.542 1.00 72.88 120 PHE A O 1
ATOM 988 N N . LYS A 1 121 ? -9.683 -1.155 -9.377 1.00 65.62 121 LYS A N 1
ATOM 989 C CA . LYS A 1 121 ? -11.066 -1.264 -8.897 1.00 65.62 121 LYS A CA 1
ATOM 990 C C . LYS A 1 121 ? -11.063 -1.508 -7.384 1.00 65.62 121 LYS A C 1
ATOM 992 O O . LYS A 1 121 ? -10.977 -2.647 -6.939 1.00 65.62 121 LYS A O 1
ATOM 997 N N . CYS A 1 122 ? -11.143 -0.441 -6.594 1.00 60.69 122 CYS A N 1
ATOM 998 C CA . CYS A 1 122 ? -11.231 -0.523 -5.134 1.00 60.69 122 CYS A CA 1
ATOM 999 C C . CYS A 1 122 ? -12.687 -0.485 -4.654 1.00 60.69 122 CYS A C 1
ATOM 1001 O O . CYS A 1 122 ? -13.480 0.335 -5.127 1.00 60.69 122 CYS A O 1
ATOM 1003 N N . VAL A 1 123 ? -13.017 -1.305 -3.652 1.00 62.97 123 VAL A N 1
ATOM 1004 C CA . VAL A 1 123 ? -14.298 -1.209 -2.938 1.00 62.97 123 VAL A CA 1
ATOM 1005 C C . VAL A 1 123 ? -14.326 0.123 -2.165 1.00 62.97 123 VAL A C 1
ATOM 1007 O O . VAL A 1 123 ? -13.324 0.488 -1.548 1.00 62.97 123 VAL A O 1
ATOM 1010 N N . PRO A 1 124 ? -15.412 0.914 -2.211 1.00 58.50 124 PRO A N 1
ATOM 1011 C CA . PRO A 1 124 ? -15.492 2.157 -1.450 1.00 58.50 124 PRO A CA 1
ATOM 1012 C C . PRO A 1 124 ? -15.331 1.892 0.055 1.00 58.50 124 PRO A C 1
ATOM 1014 O O . PRO A 1 124 ? -16.016 1.010 0.560 1.00 58.50 124 PRO A O 1
ATOM 1017 N N . PRO A 1 125 ? -14.543 2.683 0.806 1.00 55.62 125 PRO A N 1
ATOM 1018 C CA . PRO A 1 125 ? -14.406 2.533 2.262 1.00 55.62 125 PRO A CA 1
ATOM 1019 C C . PRO A 1 125 ? -15.696 2.828 3.054 1.00 55.62 125 PRO A C 1
ATOM 1021 O O . PRO A 1 125 ? -15.684 2.765 4.269 1.00 55.62 125 PRO A O 1
ATOM 1024 N N . ASN A 1 126 ? -16.816 3.116 2.383 1.00 53.75 126 ASN A N 1
ATOM 1025 C CA . ASN A 1 126 ? -18.145 3.258 2.988 1.00 53.75 126 ASN A CA 1
ATOM 1026 C C . ASN A 1 126 ? -19.141 2.196 2.482 1.00 53.75 126 ASN A C 1
ATOM 1028 O O . ASN A 1 126 ? -20.321 2.260 2.813 1.00 53.75 126 ASN A O 1
ATOM 1032 N N . ALA A 1 127 ? -18.716 1.267 1.618 1.00 56.88 127 ALA A N 1
ATOM 1033 C CA . ALA A 1 127 ? -19.601 0.211 1.140 1.00 56.88 127 ALA A CA 1
ATOM 1034 C C . ALA A 1 127 ? -19.898 -0.781 2.279 1.00 56.88 127 ALA A C 1
ATOM 1036 O O . ALA A 1 127 ? -19.011 -1.035 3.092 1.00 56.88 127 ALA A O 1
ATOM 1037 N N . PRO A 1 128 ? -21.116 -1.343 2.354 1.00 52.16 128 PRO A N 1
ATOM 1038 C CA . PRO A 1 128 ? -21.431 -2.369 3.338 1.00 52.16 128 PRO A CA 1
ATOM 1039 C C . PRO A 1 128 ? -20.567 -3.625 3.103 1.00 52.16 128 PRO A C 1
ATOM 1041 O O . PRO A 1 128 ? -20.349 -3.994 1.940 1.00 52.16 128 PRO A O 1
ATOM 1044 N N . PRO A 1 129 ? -20.092 -4.302 4.169 1.00 55.66 129 PRO A N 1
ATOM 1045 C CA . PRO A 1 129 ? -19.310 -5.528 4.048 1.00 55.66 129 PRO A CA 1
ATOM 1046 C C . PRO A 1 129 ? -20.091 -6.577 3.257 1.00 55.66 129 PRO A C 1
ATOM 1048 O O . PRO A 1 129 ? -21.151 -7.033 3.685 1.00 55.66 129 PRO A O 1
ATOM 1051 N N . LYS A 1 130 ? -19.581 -6.969 2.084 1.00 60.25 130 LYS A N 1
ATOM 1052 C CA . LYS A 1 130 ? -20.131 -8.124 1.371 1.00 60.25 130 LYS A CA 1
ATOM 1053 C C . LYS A 1 130 ? -19.584 -9.395 2.029 1.00 60.25 130 LYS A C 1
ATOM 1055 O O . LYS A 1 130 ? -18.361 -9.548 2.063 1.00 60.25 130 LYS A O 1
ATOM 1060 N N . PRO A 1 131 ? -20.438 -10.312 2.514 1.00 56.38 131 PRO A N 1
ATOM 1061 C CA . PRO A 1 131 ? -19.993 -11.524 3.205 1.00 56.38 131 PRO A CA 1
ATOM 1062 C C . PRO A 1 131 ? -19.082 -12.407 2.336 1.00 56.38 131 PRO A C 1
ATOM 1064 O O . PRO A 1 131 ? -18.165 -13.038 2.857 1.00 56.38 131 PRO A O 1
ATOM 1067 N N . ASP A 1 132 ? -19.248 -12.373 1.012 1.00 57.25 132 ASP A N 1
ATOM 1068 C CA . ASP A 1 132 ? -18.389 -13.104 0.070 1.00 57.25 132 ASP A CA 1
ATOM 1069 C C . ASP A 1 132 ? -16.951 -12.563 0.028 1.00 57.25 132 ASP A C 1
ATOM 1071 O O . ASP A 1 132 ? -15.997 -13.323 -0.118 1.00 57.25 132 ASP A O 1
ATOM 1075 N N . LEU A 1 133 ? -16.775 -11.249 0.212 1.00 60.16 133 LEU A N 1
ATOM 1076 C CA . LEU A 1 133 ? -15.457 -10.609 0.265 1.00 60.16 133 LEU A CA 1
ATOM 1077 C C . LEU A 1 133 ? -14.712 -10.995 1.546 1.00 60.16 133 LEU A C 1
ATOM 1079 O O . LEU A 1 133 ? -13.506 -11.220 1.534 1.00 60.16 133 LEU A O 1
ATOM 1083 N N . MET A 1 134 ? -15.463 -11.093 2.642 1.00 59.59 134 MET A N 1
ATOM 1084 C CA . MET A 1 134 ? -14.949 -11.472 3.954 1.00 59.59 134 MET A CA 1
ATOM 1085 C C . MET A 1 134 ? -14.528 -12.943 3.978 1.00 59.59 134 MET A C 1
ATOM 1087 O O . MET A 1 134 ? -13.456 -13.252 4.490 1.00 59.59 134 MET A O 1
ATOM 1091 N N . LYS A 1 135 ? -15.301 -13.840 3.345 1.00 57.31 135 LYS A N 1
ATOM 1092 C CA . LYS A 1 135 ? -14.887 -15.237 3.127 1.00 57.31 135 LYS A CA 1
ATOM 1093 C C . LYS A 1 135 ? -13.613 -15.335 2.298 1.00 57.31 135 LYS A C 1
ATOM 1095 O O . LYS A 1 135 ? -12.690 -16.026 2.709 1.00 57.31 135 LYS A O 1
ATOM 1100 N N . ALA A 1 136 ? -13.535 -14.593 1.192 1.00 57.12 136 ALA A N 1
ATOM 1101 C CA . ALA A 1 136 ? -12.347 -14.595 0.347 1.00 57.12 136 ALA A CA 1
ATOM 1102 C C . ALA A 1 136 ? -11.096 -14.139 1.111 1.00 57.12 136 ALA A C 1
ATOM 1104 O O . ALA A 1 136 ? -10.024 -14.661 0.854 1.00 57.12 136 ALA A O 1
ATOM 1105 N N . ILE A 1 137 ? -11.223 -13.200 2.057 1.00 59.56 137 ILE A N 1
ATOM 1106 C CA . ILE A 1 137 ? -10.118 -12.750 2.915 1.00 59.56 137 ILE A CA 1
ATOM 1107 C C . ILE A 1 137 ? -9.760 -13.795 3.985 1.00 59.56 137 ILE A C 1
ATOM 1109 O O . ILE A 1 137 ? -8.577 -14.029 4.226 1.00 59.56 137 ILE A O 1
ATOM 1113 N N . GLN A 1 138 ? -10.756 -14.445 4.595 1.00 59.06 138 GLN A N 1
ATOM 1114 C CA . GLN A 1 138 ? -10.557 -15.516 5.578 1.00 59.06 138 GLN A CA 1
ATOM 1115 C C . GLN A 1 138 ? -9.872 -16.749 4.961 1.00 59.06 138 GLN A C 1
ATOM 1117 O O . GLN A 1 138 ? -9.090 -17.408 5.635 1.00 59.06 138 GLN A O 1
AT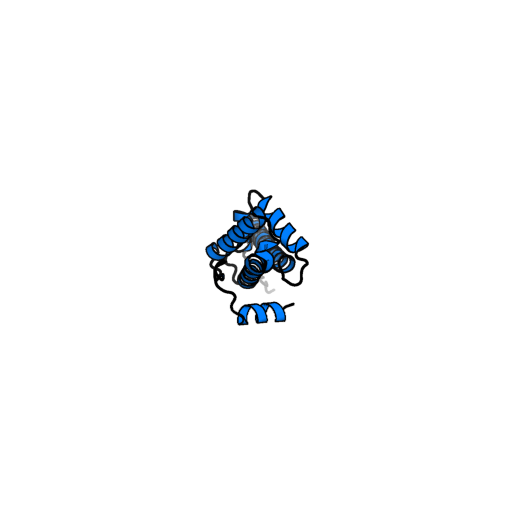OM 1122 N N . GLU A 1 139 ? -10.144 -17.053 3.689 1.00 54.62 139 GLU A N 1
ATOM 1123 C CA . GLU A 1 139 ? -9.541 -18.177 2.956 1.00 54.62 139 GLU A CA 1
ATOM 1124 C C . GLU A 1 139 ? -8.065 -17.955 2.584 1.00 54.62 139 GLU A C 1
ATOM 1126 O O . GLU A 1 139 ? -7.357 -18.926 2.330 1.00 54.62 139 GLU A O 1
ATOM 1131 N N . VAL A 1 140 ? -7.578 -16.705 2.555 1.00 49.91 140 VAL A N 1
ATOM 1132 C CA . VAL A 1 140 ? -6.145 -16.401 2.330 1.00 49.91 140 VAL A CA 1
ATOM 1133 C C . VAL A 1 140 ? -5.362 -16.250 3.641 1.00 49.91 140 VAL A C 1
ATOM 1135 O O . VAL A 1 140 ? -4.179 -15.906 3.589 1.00 49.91 140 VAL A O 1
ATOM 1138 N N . ARG A 1 141 ? -6.011 -16.438 4.799 1.00 48.88 141 ARG A N 1
ATOM 1139 C CA . ARG A 1 141 ? -5.363 -16.341 6.112 1.00 48.88 141 ARG A CA 1
ATOM 1140 C C . ARG A 1 141 ? -4.472 -17.545 6.391 1.00 48.88 141 ARG A C 1
ATOM 1142 O O . ARG A 1 141 ? -4.913 -18.686 6.144 1.00 48.88 141 ARG A O 1
#

Organism: Pelobates cultripes (NCBI:txid61616)

Sequence (141 aa):
MQHINTREGTSRSSSPKHQWKTILWSSKDTFRVQLGRLLVHLLSPSQPLEERRKVLELVVQEPKHQEILRDCLHFNPHLQHGPKLGLYLYELLHNHKEELTKEEQKTGGLFMSALKSAGFKCVPPNAPPKPDLMKAIQEVR

Radius of gyration: 22.04 Å; chains: 1; bounding box: 65×34×68 Å